Protein AF-A0A7V1AL15-F1 (afdb_monomer_lite)

Sequence (33 aa):
MKLYAGVDLHCNNNYLGIIDEDGNRIFRKKLPN

Foldseek 3Di:
DDKDWDWDDDPQWIKIWIADPVRDTPDIDTDGD

Radius of gyration: 10.43 Å; chains: 1; bounding box: 28×13×23 Å

Structure (mmCIF, N/CA/C/O backbone):
data_AF-A0A7V1AL15-F1
#
_entry.id   AF-A0A7V1AL15-F1
#
loop_
_atom_site.group_PDB
_atom_sit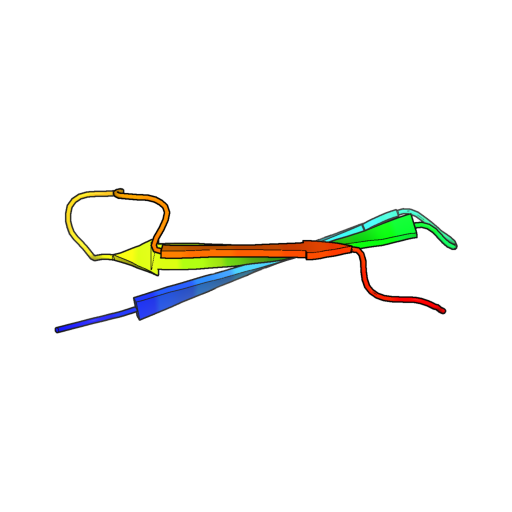e.id
_atom_site.type_symbol
_atom_site.label_atom_id
_atom_site.label_alt_id
_atom_site.label_comp_id
_atom_site.label_asym_id
_atom_site.label_entit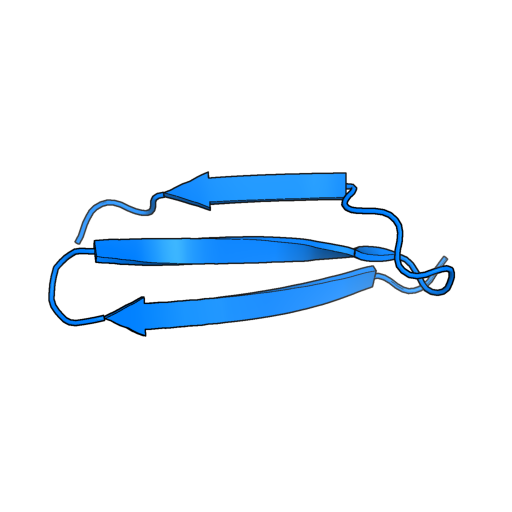y_id
_atom_site.label_seq_id
_atom_site.pdbx_PDB_ins_code
_atom_site.Cartn_x
_atom_site.Cartn_y
_atom_site.Cartn_z
_atom_site.occupancy
_atom_site.B_iso_or_equiv
_atom_site.auth_seq_id
_atom_site.auth_comp_id
_atom_site.auth_asym_id
_atom_site.auth_atom_id
_atom_site.pdbx_PDB_model_num
ATOM 1 N N . MET A 1 1 ? -11.050 6.044 13.85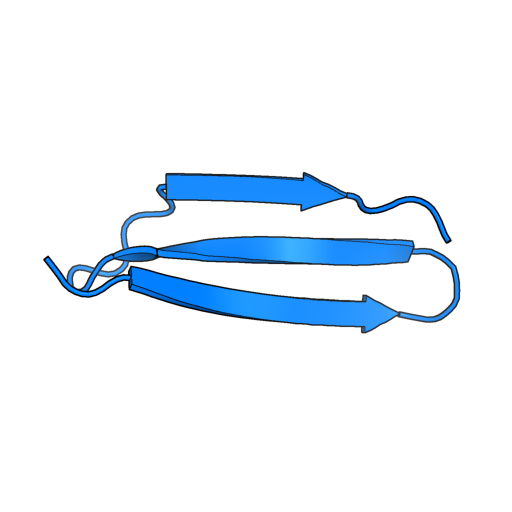7 1.00 79.38 1 MET A N 1
ATOM 2 C CA . MET A 1 1 ? -10.311 6.326 12.615 1.00 79.38 1 MET A CA 1
ATOM 3 C C . MET A 1 1 ? -9.294 5.2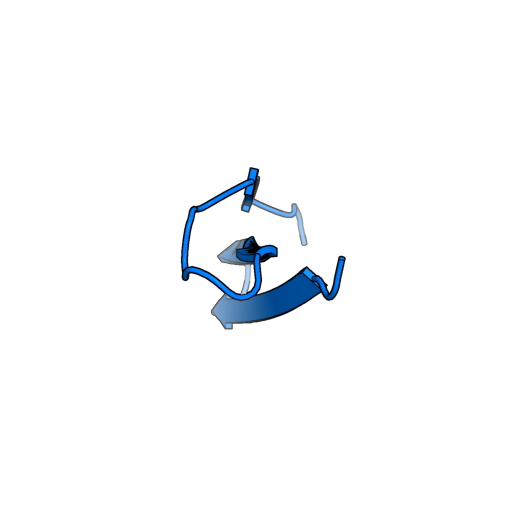37 12.384 1.00 79.38 1 MET A C 1
ATOM 5 O O . MET A 1 1 ? -8.228 5.246 12.996 1.00 79.38 1 MET A O 1
ATOM 9 N N . LYS A 1 2 ? -9.658 4.273 11.541 1.00 89.62 2 LYS A N 1
ATOM 10 C CA . LYS A 1 2 ? -8.714 3.302 10.987 1.00 89.62 2 LYS A CA 1
ATOM 11 C C . LYS A 1 2 ? -8.292 3.763 9.601 1.00 89.62 2 LYS A C 1
ATOM 13 O O . LYS A 1 2 ? -9.113 4.231 8.821 1.00 89.62 2 LYS A O 1
ATOM 18 N N . LEU A 1 3 ? -7.002 3.636 9.325 1.00 93.69 3 LEU A N 1
ATOM 19 C CA . LEU A 1 3 ? -6.422 3.930 8.025 1.00 93.69 3 LEU A CA 1
ATOM 20 C C . LEU A 1 3 ? -5.831 2.645 7.470 1.00 93.69 3 LEU A C 1
ATOM 22 O O . LEU A 1 3 ? -5.196 1.880 8.198 1.00 93.69 3 LEU A O 1
ATOM 26 N N . TYR A 1 4 ? -6.023 2.439 6.178 1.00 94.00 4 TYR A N 1
ATOM 27 C CA . TYR A 1 4 ? -5.511 1.290 5.456 1.00 94.00 4 TYR A CA 1
ATOM 28 C C . TYR A 1 4 ? -4.533 1.791 4.406 1.00 94.00 4 TYR A C 1
ATOM 30 O O . TYR A 1 4 ? -4.883 2.607 3.554 1.00 94.00 4 TYR A O 1
ATOM 38 N N . ALA A 1 5 ? -3.294 1.317 4.485 1.00 93.50 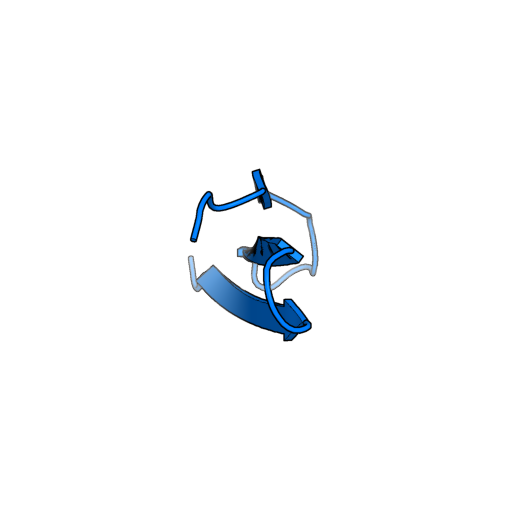5 ALA A N 1
ATOM 39 C CA . ALA A 1 5 ? -2.258 1.616 3.512 1.00 93.50 5 ALA A CA 1
ATOM 40 C C . ALA A 1 5 ? -2.122 0.447 2.532 1.00 93.50 5 ALA A C 1
ATOM 42 O O . ALA A 1 5 ? -2.011 -0.707 2.942 1.00 93.50 5 ALA A O 1
ATOM 43 N N . GLY A 1 6 ? -2.115 0.759 1.242 1.00 92.94 6 GLY A N 1
ATOM 44 C CA . GLY A 1 6 ? -1.798 -0.169 0.166 1.00 92.94 6 GLY A CA 1
ATOM 45 C C . GLY A 1 6 ? -0.542 0.296 -0.553 1.00 92.94 6 GLY A C 1
ATOM 46 O O . GLY A 1 6 ? -0.414 1.479 -0.876 1.00 92.94 6 GLY A O 1
ATOM 47 N N . VAL A 1 7 ? 0.380 -0.629 -0.804 1.00 90.94 7 VAL A N 1
ATOM 48 C CA . VAL A 1 7 ? 1.568 -0.371 -1.617 1.00 90.94 7 VAL A CA 1
ATOM 49 C C . VAL A 1 7 ? 1.484 -1.239 -2.858 1.00 90.94 7 VAL A C 1
ATOM 51 O O . VAL A 1 7 ? 1.432 -2.462 -2.758 1.00 90.94 7 VAL A O 1
ATOM 54 N N . ASP A 1 8 ? 1.458 -0.592 -4.013 1.00 90.56 8 ASP A N 1
ATOM 55 C CA . ASP A 1 8 ? 1.621 -1.248 -5.299 1.00 90.56 8 ASP A CA 1
ATOM 56 C C . ASP A 1 8 ? 3.105 -1.221 -5.664 1.00 90.56 8 ASP A C 1
ATOM 58 O O . ASP A 1 8 ? 3.706 -0.150 -5.805 1.00 90.56 8 ASP A O 1
ATOM 62 N N . LEU A 1 9 ? 3.701 -2.408 -5.744 1.00 88.62 9 LEU A N 1
ATOM 63 C CA . LEU A 1 9 ? 5.106 -2.598 -6.079 1.00 88.62 9 LEU A CA 1
ATOM 64 C C . LEU A 1 9 ? 5.196 -3.066 -7.526 1.00 88.62 9 LEU A C 1
ATOM 66 O O . LEU A 1 9 ? 4.960 -4.234 -7.832 1.00 88.62 9 LEU A O 1
ATOM 70 N N . HIS A 1 10 ? 5.567 -2.147 -8.414 1.00 85.38 10 HIS A N 1
ATOM 71 C CA . HIS A 1 10 ? 5.745 -2.440 -9.829 1.00 85.38 10 HIS A CA 1
ATOM 72 C C . HIS A 1 10 ? 7.131 -1.990 -10.297 1.00 85.38 10 HIS A C 1
ATOM 74 O O . HIS A 1 10 ? 7.319 -0.868 -10.771 1.00 85.38 10 HIS A O 1
ATOM 80 N N . CYS A 1 11 ? 8.117 -2.882 -10.163 1.00 84.88 11 CYS A N 1
ATOM 81 C CA . CYS A 1 11 ? 9.519 -2.650 -10.528 1.00 84.88 11 CYS A CA 1
ATOM 82 C C . CYS A 1 11 ? 10.069 -1.321 -9.966 1.00 84.88 11 CYS A C 1
ATOM 84 O O . CYS A 1 11 ? 10.281 -1.209 -8.765 1.00 84.88 11 CYS A O 1
ATOM 86 N N . ASN A 1 12 ? 10.291 -0.317 -10.827 1.00 82.31 12 ASN A N 1
ATOM 87 C CA . ASN A 1 12 ? 10.820 1.006 -10.460 1.00 82.31 12 ASN A CA 1
ATOM 88 C C . ASN A 1 12 ? 9.731 2.067 -10.229 1.00 82.31 12 ASN A C 1
ATOM 90 O O . ASN A 1 12 ? 10.020 3.263 -10.176 1.00 82.31 12 ASN A O 1
ATOM 94 N N . ASN A 1 13 ? 8.469 1.655 -10.170 1.00 80.56 13 ASN A N 1
ATOM 95 C CA . ASN A 1 13 ? 7.317 2.536 -10.115 1.00 80.56 13 ASN A CA 1
ATOM 96 C C . ASN A 1 13 ? 6.406 2.127 -8.960 1.00 80.56 13 ASN A C 1
ATOM 98 O O . ASN A 1 13 ? 5.328 1.574 -9.158 1.00 80.56 13 ASN A O 1
ATOM 102 N N . ASN A 1 14 ? 6.877 2.385 -7.746 1.00 88.25 14 ASN A N 1
ATOM 103 C CA . ASN A 1 14 ? 6.145 2.049 -6.537 1.00 88.25 14 ASN A CA 1
ATOM 104 C C . ASN A 1 14 ? 5.095 3.126 -6.244 1.00 88.25 14 ASN A C 1
ATOM 106 O O . ASN A 1 14 ? 5.359 4.324 -6.378 1.00 88.25 14 ASN A O 1
ATOM 110 N N . TYR A 1 15 ? 3.906 2.722 -5.809 1.00 91.50 15 TYR A N 1
ATOM 111 C CA . TYR A 1 15 ? 2.843 3.637 -5.398 1.00 91.50 15 TYR A CA 1
ATOM 112 C C . TYR A 1 15 ? 2.353 3.304 -3.999 1.00 91.50 15 TYR A C 1
ATOM 114 O O . TYR A 1 15 ? 2.033 2.164 -3.694 1.00 91.50 15 TYR A O 1
ATOM 122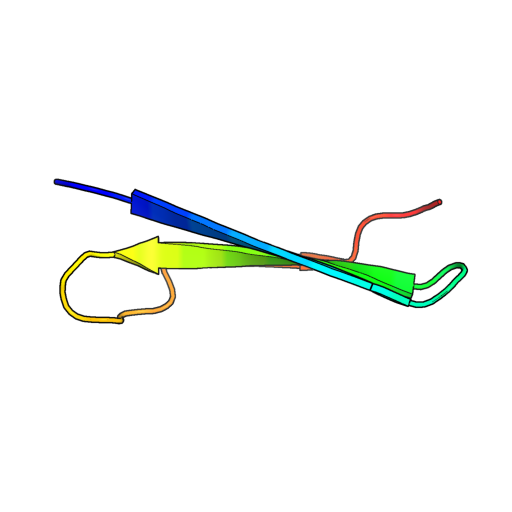 N N . LEU A 1 16 ? 2.234 4.330 -3.163 1.00 92.44 16 LEU A N 1
ATOM 123 C CA . LEU A 1 16 ? 1.592 4.259 -1.858 1.00 92.44 16 LEU A CA 1
ATOM 124 C C . LEU A 1 16 ? 0.222 4.932 -1.938 1.00 92.44 16 LEU A C 1
ATOM 126 O O . LEU A 1 16 ? 0.121 6.099 -2.330 1.00 92.44 16 LEU A O 1
ATOM 130 N N . GLY A 1 17 ? -0.819 4.211 -1.539 1.00 94.81 17 GLY A N 1
ATOM 131 C CA . GLY A 1 17 ? -2.167 4.724 -1.331 1.00 94.81 17 GLY A CA 1
ATOM 132 C C . GLY A 1 17 ? -2.596 4.542 0.122 1.00 94.81 17 GLY A C 1
ATOM 133 O O . GLY A 1 17 ? -2.261 3.537 0.739 1.00 94.81 17 GLY A O 1
ATOM 134 N N . ILE A 1 18 ? -3.340 5.500 0.669 1.00 95.50 18 ILE A N 1
ATOM 135 C CA . ILE A 1 18 ? -3.974 5.381 1.986 1.00 95.50 18 ILE A CA 1
ATOM 136 C C . ILE A 1 18 ? -5.457 5.697 1.834 1.00 95.50 18 ILE A C 1
ATOM 138 O O . ILE A 1 18 ? -5.815 6.709 1.219 1.00 95.50 18 ILE A O 1
ATOM 142 N N . ILE A 1 19 ? -6.294 4.834 2.399 1.00 95.81 19 ILE A N 1
ATOM 143 C CA . ILE A 1 19 ? -7.746 4.993 2.463 1.00 95.81 19 ILE A CA 1
ATOM 144 C C . ILE A 1 19 ? -8.226 4.955 3.916 1.00 95.81 19 ILE A C 1
ATOM 146 O O . ILE A 1 19 ? -7.553 4.380 4.777 1.00 95.81 19 ILE A O 1
ATOM 150 N N . ASP A 1 20 ? -9.371 5.568 4.191 1.00 94.69 20 ASP A N 1
ATOM 151 C CA . ASP A 1 20 ? -10.075 5.392 5.462 1.00 94.69 20 ASP A CA 1
ATOM 152 C C . ASP A 1 20 ? -11.000 4.164 5.450 1.00 94.69 20 ASP A C 1
ATOM 154 O O . ASP A 1 20 ? -11.040 3.383 4.497 1.00 94.69 20 ASP A O 1
ATOM 158 N N . GLU A 1 21 ? -11.712 3.975 6.557 1.00 94.88 21 GLU A N 1
ATOM 159 C CA . GLU A 1 21 ? -12.695 2.910 6.754 1.00 94.88 21 GLU A CA 1
ATOM 160 C C . GLU A 1 21 ? -13.946 3.019 5.873 1.00 94.88 21 GLU A C 1
ATOM 162 O O . GLU A 1 21 ? -14.533 1.988 5.551 1.00 94.88 21 GLU A O 1
ATOM 167 N N . ASP A 1 22 ? -14.292 4.220 5.415 1.00 94.25 22 ASP A N 1
ATOM 168 C CA . ASP A 1 22 ? -15.377 4.477 4.461 1.00 94.25 22 ASP A CA 1
ATOM 169 C C . ASP A 1 22 ? -14.915 4.319 2.997 1.00 94.25 22 ASP A C 1
ATOM 171 O O . ASP A 1 22 ? -15.706 4.431 2.058 1.00 94.25 22 ASP A O 1
ATOM 175 N N . GLY A 1 23 ? -13.627 4.030 2.783 1.00 89.44 23 GLY A N 1
ATOM 176 C CA . GLY A 1 23 ? -13.019 3.854 1.468 1.00 89.44 23 GLY A CA 1
ATOM 177 C C . GLY A 1 23 ? -12.620 5.161 0.778 1.00 89.44 23 GLY A C 1
ATOM 178 O O . GLY A 1 23 ? -12.231 5.137 -0.396 1.00 89.44 23 GLY A O 1
ATOM 179 N N . ASN A 1 24 ? -12.660 6.301 1.471 1.00 93.75 24 ASN A N 1
ATOM 180 C CA . ASN A 1 24 ? -12.189 7.560 0.910 1.00 93.75 24 ASN A CA 1
ATOM 181 C C . ASN A 1 24 ? -10.668 7.548 0.798 1.00 93.75 24 ASN A C 1
ATOM 183 O O . ASN A 1 24 ? -9.940 7.168 1.716 1.00 93.75 24 ASN A O 1
ATOM 187 N N . ARG A 1 25 ? -10.167 8.009 -0.348 1.00 91.56 25 ARG A N 1
ATOM 188 C CA . ARG A 1 25 ? -8.728 8.122 -0.603 1.00 91.56 25 ARG A CA 1
ATOM 189 C C . ARG A 1 25 ? -8.180 9.355 0.095 1.00 91.56 25 ARG A C 1
ATOM 191 O O . ARG A 1 25 ? -8.430 10.473 -0.344 1.00 91.56 25 ARG A O 1
ATOM 198 N N . ILE A 1 26 ? -7.388 9.130 1.135 1.00 91.69 26 ILE A N 1
ATOM 199 C CA . ILE A 1 26 ? -6.761 10.196 1.921 1.00 91.69 26 ILE A CA 1
ATOM 200 C C . ILE A 1 26 ? -5.398 10.574 1.349 1.00 91.69 26 ILE A C 1
ATOM 202 O O . ILE A 1 26 ? -5.002 11.737 1.385 1.00 91.69 26 ILE A O 1
ATOM 206 N N . PHE A 1 27 ? -4.665 9.610 0.791 1.00 90.50 27 PHE A N 1
ATOM 207 C CA . PHE A 1 27 ? -3.316 9.868 0.305 1.00 90.50 27 PHE A CA 1
ATOM 208 C C . PHE A 1 27 ? -2.974 9.012 -0.906 1.00 90.50 27 PHE A C 1
ATOM 210 O O . PHE A 1 27 ? -3.325 7.834 -0.971 1.00 90.50 27 PHE A O 1
ATOM 217 N N . ARG A 1 28 ? -2.241 9.598 -1.855 1.00 92.56 28 ARG A N 1
ATOM 218 C CA . ARG A 1 28 ? -1.609 8.862 -2.950 1.00 92.56 28 ARG A CA 1
ATOM 219 C C . ARG A 1 28 ? -0.272 9.494 -3.300 1.00 92.56 28 ARG A C 1
ATOM 221 O O . ARG A 1 28 ? -0.222 10.675 -3.635 1.00 92.56 28 ARG A O 1
ATOM 228 N N . LYS A 1 29 ? 0.798 8.703 -3.297 1.00 92.44 29 LYS A N 1
ATOM 229 C CA . LYS A 1 29 ? 2.136 9.156 -3.684 1.00 92.44 29 LYS A CA 1
ATOM 230 C C . LYS A 1 29 ? 2.858 8.092 -4.497 1.00 92.44 29 LYS A C 1
ATOM 232 O O . LYS A 1 29 ? 2.858 6.923 -4.131 1.00 92.44 29 LYS A O 1
ATOM 237 N N . LYS A 1 30 ? 3.500 8.520 -5.584 1.00 89.56 30 LYS A N 1
ATOM 238 C CA . LYS A 1 30 ? 4.499 7.711 -6.285 1.00 89.56 30 LYS A CA 1
ATOM 239 C C . LYS A 1 30 ? 5.798 7.765 -5.488 1.00 89.56 30 LYS A C 1
ATOM 241 O O . LYS A 1 30 ? 6.283 8.856 -5.182 1.00 89.56 30 LYS A O 1
ATOM 246 N N . LEU A 1 31 ? 6.323 6.606 -5.130 1.00 86.69 31 LEU A N 1
ATOM 247 C CA . LEU A 1 31 ? 7.595 6.480 -4.446 1.00 86.69 31 LEU A CA 1
ATOM 248 C C . LEU A 1 31 ? 8.705 6.329 -5.497 1.00 86.69 31 LEU A C 1
ATOM 250 O O . LEU A 1 31 ? 8.552 5.535 -6.430 1.00 86.69 31 LEU A O 1
ATOM 254 N N . PRO A 1 32 ? 9.796 7.105 -5.387 1.00 81.62 32 PRO A N 1
ATOM 255 C CA . PRO A 1 32 ? 11.010 6.799 -6.129 1.00 81.62 32 PRO A CA 1
ATOM 256 C C . PRO A 1 32 ? 11.566 5.452 -5.645 1.00 81.62 32 PRO A C 1
ATOM 258 O O . PRO A 1 32 ? 11.339 5.079 -4.490 1.00 81.62 32 PRO A O 1
ATOM 261 N N . ASN A 1 33 ? 12.245 4.731 -6.539 1.00 66.94 33 ASN A N 1
ATOM 262 C CA . ASN A 1 33 ? 13.025 3.551 -6.163 1.00 66.94 33 ASN A CA 1
ATOM 263 C C . ASN A 1 33 ? 14.368 3.974 -5.566 1.00 66.94 33 ASN A C 1
ATOM 265 O O . ASN A 1 33 ? 14.922 4.978 -6.073 1.00 66.94 33 ASN A O 1
#

pLDDT: mean 89.55, std 5.94, range [66.94, 95.81]

Secondary structure (DSSP, 8-state):
--EEEEEE--TT-EEEEEEETT--EEEEEEEP-